Protein AF-A0A950PEU9-F1 (afdb_monomer_lite)

Radius of gyration: 14.57 Å; chains: 1; bounding box: 36×13×43 Å

Secondary structure (DSSP, 8-state):
--HHHHHHHHHHHHHHHHHHHHHHHHHHHHHH-TTTHHHHHHHHHHHHHHHHHHHHHTT-S--

Sequence (63 aa):
MTADDNGLRRSVAHTIAFMRMAAIELRRIAERDPDLAGELRRIAGQLELDADELERSAGLGSP

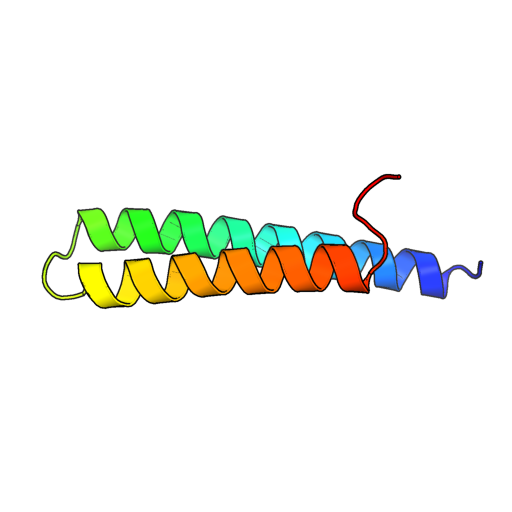pLDDT: mean 90.76, std 12.92, range [46.97, 98.75]

Foldseek 3Di:
DDPVLVVVLVVLVVLLVVLQVQLVVLCVVLVVDVVCVVVSNVSSVVSNVVSVVSCVVSVVDDD

Structure (mmCIF, N/CA/C/O backbone):
data_AF-A0A950PEU9-F1
#
_entry.id   AF-A0A950PEU9-F1
#
loop_
_atom_site.group_PDB
_atom_site.id
_atom_site.type_symbol
_atom_site.label_atom_id
_atom_site.label_alt_id
_atom_site.label_comp_id
_atom_site.label_asym_id
_atom_site.label_entity_id
_atom_site.label_seq_id
_atom_site.pdbx_PDB_ins_code
_atom_site.Cartn_x
_atom_site.Cartn_y
_atom_site.Cartn_z
_atom_site.occupancy
_atom_site.B_iso_or_equiv
_atom_site.auth_seq_id
_atom_site.auth_comp_id
_atom_site.auth_asym_id
_atom_site.auth_atom_id
_atom_site.pdbx_PDB_model_num
ATOM 1 N N . MET A 1 1 ? 17.033 1.718 -25.421 1.00 54.06 1 MET A N 1
ATOM 2 C CA . MET A 1 1 ? 15.906 2.128 -24.563 1.00 54.06 1 MET A CA 1
ATOM 3 C C . MET A 1 1 ? 14.953 2.934 -25.417 1.00 54.06 1 MET A C 1
ATOM 5 O O . MET A 1 1 ? 15.337 3.996 -25.897 1.00 54.06 1 MET A O 1
ATOM 9 N N . THR A 1 2 ? 13.792 2.364 -25.716 1.00 59.47 2 THR A N 1
ATOM 10 C CA . THR A 1 2 ? 12.775 2.954 -26.601 1.00 59.47 2 THR A CA 1
ATOM 11 C C . THR A 1 2 ? 11.830 3.850 -25.791 1.00 59.47 2 THR A C 1
ATOM 13 O O . THR A 1 2 ? 11.816 3.802 -24.562 1.00 59.47 2 THR A O 1
ATOM 16 N N . ALA A 1 3 ? 11.057 4.718 -26.453 1.00 64.62 3 ALA A N 1
ATOM 17 C CA . ALA A 1 3 ? 10.090 5.601 -25.785 1.00 64.62 3 ALA A CA 1
ATOM 18 C C . ALA A 1 3 ? 9.077 4.829 -24.909 1.00 64.62 3 ALA A C 1
ATOM 20 O O . ALA A 1 3 ? 8.639 5.342 -23.877 1.00 64.62 3 ALA A O 1
ATOM 21 N N . ASP A 1 4 ? 8.792 3.580 -25.279 1.00 72.06 4 ASP A N 1
ATOM 22 C CA . ASP A 1 4 ? 7.891 2.669 -24.572 1.00 72.06 4 ASP A CA 1
ATOM 23 C C . ASP A 1 4 ? 8.434 2.264 -23.188 1.00 72.06 4 ASP A C 1
ATOM 25 O O . ASP A 1 4 ? 7.681 2.265 -22.213 1.00 72.06 4 ASP A O 1
ATOM 29 N N . ASP A 1 5 ? 9.751 2.047 -23.057 1.00 77.00 5 ASP A N 1
ATOM 30 C CA . ASP A 1 5 ? 10.405 1.744 -21.770 1.00 77.00 5 ASP A CA 1
ATOM 31 C C . ASP A 1 5 ? 10.259 2.908 -20.777 1.00 77.00 5 ASP A C 1
ATOM 33 O O . ASP A 1 5 ? 10.055 2.715 -19.575 1.00 77.00 5 ASP A O 1
ATOM 37 N N . ASN A 1 6 ? 10.345 4.143 -21.278 1.00 81.56 6 ASN A N 1
ATOM 38 C CA . ASN A 1 6 ? 10.199 5.347 -20.460 1.00 81.56 6 ASN A CA 1
ATOM 39 C C . ASN A 1 6 ? 8.743 5.568 -20.024 1.00 81.56 6 ASN A C 1
ATOM 41 O O . ASN A 1 6 ? 8.499 6.005 -18.896 1.00 81.56 6 ASN A O 1
ATOM 45 N N . GLY A 1 7 ? 7.779 5.256 -20.896 1.00 87.56 7 GLY A N 1
ATOM 46 C CA . GLY A 1 7 ? 6.353 5.284 -20.566 1.00 87.56 7 GLY A CA 1
ATOM 47 C C . GLY A 1 7 ? 6.001 4.270 -19.478 1.00 87.56 7 GLY A C 1
ATOM 48 O O . GLY A 1 7 ? 5.358 4.627 -18.488 1.00 87.56 7 GLY A O 1
ATOM 49 N N . LEU A 1 8 ? 6.506 3.040 -19.611 1.00 88.25 8 LEU A N 1
ATOM 50 C CA . LEU A 1 8 ? 6.321 1.982 -18.621 1.00 88.25 8 LEU A CA 1
ATOM 51 C C . LEU A 1 8 ? 6.930 2.362 -17.267 1.00 88.25 8 LEU A C 1
ATOM 53 O O . LEU A 1 8 ? 6.239 2.307 -16.252 1.00 88.25 8 LEU A O 1
ATOM 57 N N . ARG A 1 9 ? 8.183 2.835 -17.243 1.00 89.94 9 ARG A N 1
ATOM 58 C CA . ARG A 1 9 ? 8.844 3.293 -16.007 1.00 89.94 9 ARG A CA 1
ATOM 59 C C . ARG A 1 9 ? 8.068 4.398 -15.298 1.00 89.94 9 ARG A C 1
ATOM 61 O O . ARG A 1 9 ? 7.915 4.353 -14.080 1.00 89.94 9 ARG A O 1
ATOM 68 N N . ARG A 1 10 ? 7.540 5.370 -16.049 1.00 91.81 10 ARG A N 1
ATOM 69 C CA . ARG A 1 10 ? 6.702 6.437 -15.484 1.00 91.81 10 ARG A CA 1
ATOM 70 C C . ARG A 1 10 ? 5.399 5.886 -14.906 1.00 91.81 10 ARG A C 1
ATOM 72 O O . ARG A 1 10 ? 5.013 6.292 -13.815 1.00 91.81 10 ARG A O 1
ATOM 79 N N . SER A 1 11 ? 4.741 4.968 -15.613 1.00 94.50 11 SER A N 1
ATOM 80 C CA . SER A 1 11 ? 3.522 4.325 -15.115 1.00 94.50 11 SER A CA 1
ATOM 81 C C . SER A 1 11 ? 3.786 3.584 -13.805 1.00 94.50 11 SER A C 1
ATOM 83 O O . SER A 1 11 ? 3.038 3.762 -12.850 1.00 94.50 11 SER A O 1
ATOM 85 N N . VAL A 1 12 ? 4.878 2.819 -13.733 1.00 95.50 12 VAL A N 1
ATOM 86 C CA . VAL A 1 12 ? 5.262 2.092 -12.519 1.00 95.50 12 VAL A CA 1
ATOM 87 C C . VAL A 1 12 ? 5.539 3.050 -11.357 1.00 95.50 12 VAL A C 1
ATOM 89 O O . VAL A 1 12 ? 5.018 2.844 -10.263 1.00 95.50 12 VAL A O 1
ATOM 92 N N . ALA A 1 13 ? 6.279 4.136 -11.592 1.00 95.06 13 ALA A N 1
ATOM 93 C CA . ALA A 1 13 ? 6.535 5.148 -10.568 1.00 95.06 13 ALA A CA 1
ATOM 94 C C . ALA A 1 13 ? 5.237 5.786 -10.031 1.00 95.06 13 ALA A C 1
ATOM 96 O O . ALA A 1 13 ? 5.099 5.991 -8.825 1.00 95.06 13 ALA A O 1
ATOM 97 N N . HIS A 1 14 ? 4.257 6.058 -10.901 1.00 97.31 14 HIS A N 1
ATOM 98 C CA . HIS A 1 14 ? 2.947 6.556 -10.471 1.00 97.31 14 HIS A CA 1
ATOM 99 C C . HIS A 1 14 ? 2.178 5.528 -9.636 1.00 97.31 14 HIS A C 1
ATOM 101 O O . HIS A 1 14 ? 1.575 5.897 -8.630 1.00 97.31 14 HIS A O 1
ATOM 107 N N . THR A 1 15 ? 2.215 4.248 -10.014 1.00 97.94 15 THR A N 1
ATOM 108 C CA . THR A 1 15 ? 1.579 3.174 -9.241 1.00 97.94 15 THR A CA 1
ATOM 109 C C . THR A 1 15 ? 2.201 3.047 -7.850 1.00 97.94 15 THR A C 1
ATOM 111 O O . THR A 1 15 ? 1.469 2.986 -6.866 1.00 97.94 15 THR A O 1
ATOM 114 N N . ILE A 1 16 ? 3.533 3.102 -7.739 1.00 98.25 16 ILE A N 1
ATOM 115 C CA . ILE A 1 16 ? 4.252 3.108 -6.451 1.00 98.25 16 ILE A CA 1
ATOM 116 C C . ILE A 1 16 ? 3.805 4.291 -5.585 1.00 98.25 16 ILE A C 1
ATOM 118 O O . ILE A 1 16 ? 3.447 4.115 -4.419 1.00 98.25 16 ILE A O 1
ATOM 122 N N . ALA A 1 17 ? 3.772 5.498 -6.158 1.00 98.00 17 ALA A N 1
ATOM 123 C CA . ALA A 1 17 ? 3.330 6.693 -5.444 1.00 98.00 17 ALA A CA 1
ATOM 124 C C . ALA A 1 17 ? 1.875 6.572 -4.965 1.00 98.00 17 ALA A C 1
ATOM 126 O O . ALA A 1 17 ? 1.565 6.929 -3.829 1.00 98.00 17 ALA A O 1
ATOM 127 N N . PHE A 1 18 ? 0.990 6.029 -5.804 1.00 98.44 18 PHE A N 1
ATOM 128 C CA . PHE A 1 18 ? -0.401 5.780 -5.444 1.00 98.44 18 PHE A CA 1
ATOM 129 C C . PHE A 1 18 ? -0.529 4.796 -4.275 1.00 98.44 18 PHE A C 1
ATOM 131 O O . PHE A 1 18 ? -1.237 5.099 -3.317 1.00 98.44 18 PHE A O 1
ATOM 138 N N . MET A 1 19 ? 0.182 3.664 -4.306 1.00 98.62 19 MET A N 1
ATOM 139 C CA . MET A 1 19 ? 0.153 2.676 -3.218 1.00 98.62 19 MET A CA 1
ATOM 140 C C . MET A 1 19 ? 0.624 3.280 -1.891 1.00 98.62 19 MET A C 1
ATOM 142 O O . MET A 1 19 ? -0.035 3.105 -0.866 1.00 98.62 19 MET A O 1
ATOM 146 N N . ARG A 1 20 ? 1.702 4.076 -1.917 1.00 98.62 20 ARG A N 1
ATOM 147 C CA . ARG A 1 20 ? 2.206 4.785 -0.730 1.00 98.62 20 ARG A CA 1
ATOM 148 C C . ARG A 1 20 ? 1.203 5.821 -0.203 1.00 98.62 20 ARG A C 1
ATOM 150 O O . ARG A 1 20 ? 0.984 5.895 1.004 1.00 98.62 20 ARG A O 1
ATOM 157 N N . MET A 1 21 ? 0.541 6.583 -1.078 1.00 98.75 21 MET A N 1
ATOM 158 C CA . MET A 1 21 ? -0.529 7.507 -0.666 1.00 98.75 21 MET A CA 1
ATOM 159 C C . MET A 1 21 ? -1.724 6.766 -0.056 1.00 98.75 21 MET A C 1
ATOM 161 O O . MET A 1 21 ? -2.216 7.163 0.998 1.00 98.75 21 MET A O 1
ATOM 165 N N . ALA A 1 22 ? -2.165 5.669 -0.673 1.00 98.62 22 ALA A N 1
ATOM 166 C CA . ALA A 1 22 ? -3.264 4.860 -0.159 1.00 98.62 22 ALA A CA 1
ATOM 167 C C . ALA A 1 22 ? -2.945 4.292 1.234 1.00 98.62 22 ALA A C 1
ATOM 169 O O . ALA A 1 22 ? -3.784 4.372 2.128 1.00 98.62 22 ALA A O 1
ATOM 170 N N . ALA A 1 23 ? -1.720 3.806 1.462 1.00 98.75 23 ALA A N 1
ATOM 171 C CA . ALA A 1 23 ? -1.277 3.351 2.779 1.00 98.75 23 ALA A CA 1
ATOM 172 C C . ALA A 1 23 ? -1.359 4.459 3.849 1.00 98.75 23 ALA A C 1
ATOM 174 O O . ALA A 1 23 ? -1.817 4.208 4.968 1.00 98.75 23 ALA A O 1
ATOM 175 N N . ILE A 1 24 ? -0.974 5.695 3.508 1.00 98.44 24 ILE A N 1
ATOM 176 C CA . ILE A 1 24 ? -1.092 6.856 4.405 1.00 98.44 24 ILE A CA 1
ATOM 177 C C . ILE A 1 24 ? -2.559 7.141 4.742 1.00 98.44 24 ILE A C 1
ATOM 179 O O . ILE A 1 24 ? -2.895 7.314 5.915 1.00 98.44 24 ILE A O 1
ATOM 183 N N . GLU A 1 25 ? -3.445 7.169 3.746 1.00 98.38 25 GLU A N 1
ATOM 184 C CA . GLU A 1 25 ? -4.864 7.445 3.989 1.00 98.38 25 GLU A CA 1
ATOM 185 C C . GLU A 1 25 ? -5.537 6.329 4.799 1.00 98.38 25 GLU A C 1
ATOM 187 O O . GLU A 1 25 ? -6.296 6.620 5.722 1.00 98.38 25 GLU A O 1
ATOM 192 N N . LEU A 1 26 ? -5.201 5.059 4.553 1.00 98.19 26 LEU A N 1
ATOM 193 C CA . LEU A 1 26 ? -5.695 3.938 5.361 1.00 98.19 26 LEU A CA 1
ATOM 194 C C . LEU A 1 26 ? -5.283 4.070 6.832 1.00 98.19 26 LEU A C 1
ATOM 196 O O . LEU A 1 26 ? -6.102 3.831 7.719 1.00 98.19 26 LEU A O 1
ATOM 200 N N . ARG A 1 27 ? -4.048 4.509 7.113 1.00 98.00 27 ARG A N 1
ATOM 201 C CA . ARG A 1 27 ? -3.596 4.786 8.489 1.00 98.00 27 ARG A CA 1
ATOM 202 C C . ARG A 1 27 ? -4.387 5.921 9.136 1.00 98.00 27 ARG A C 1
ATOM 204 O O . ARG A 1 27 ? -4.780 5.788 10.290 1.00 98.00 27 ARG A O 1
ATOM 211 N N . ARG A 1 28 ? -4.692 6.988 8.395 1.00 97.44 28 ARG A N 1
ATOM 212 C CA . ARG A 1 28 ? -5.529 8.098 8.891 1.00 97.44 28 ARG A CA 1
ATOM 213 C C . ARG A 1 28 ? -6.969 7.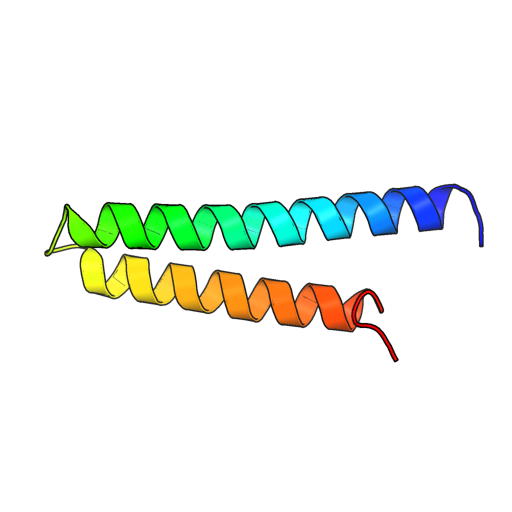673 9.166 1.00 97.44 28 ARG A C 1
ATOM 215 O O . ARG A 1 28 ? -7.576 8.157 10.115 1.00 97.44 28 ARG A O 1
ATOM 222 N N . ILE A 1 29 ? -7.530 6.777 8.354 1.00 97.00 29 ILE A N 1
ATOM 223 C CA . ILE A 1 29 ? -8.864 6.213 8.608 1.00 97.00 29 ILE A CA 1
ATOM 224 C C . ILE A 1 29 ? -8.819 5.320 9.855 1.00 97.00 29 ILE A C 1
ATOM 226 O O . ILE A 1 29 ? -9.682 5.446 10.720 1.00 97.00 29 ILE A O 1
ATOM 230 N N . ALA A 1 30 ? -7.771 4.506 10.008 1.00 96.88 30 ALA A N 1
ATOM 231 C CA . ALA A 1 30 ? -7.552 3.656 11.181 1.00 96.88 30 ALA A CA 1
ATOM 232 C C . ALA A 1 30 ? -7.409 4.436 12.502 1.00 96.88 30 ALA A C 1
ATOM 234 O O . ALA A 1 30 ? -7.594 3.869 13.574 1.00 96.88 30 ALA A O 1
ATOM 235 N N . GLU A 1 31 ? -7.046 5.719 12.458 1.00 95.81 31 GLU A N 1
ATOM 236 C CA . GLU A 1 31 ? -7.030 6.596 13.638 1.00 95.81 31 GLU A CA 1
ATOM 237 C C . GLU A 1 31 ? -8.435 7.052 14.057 1.00 95.81 31 GLU A C 1
ATOM 239 O O . GLU A 1 31 ? -8.641 7.415 15.214 1.00 95.81 31 GLU A O 1
ATOM 244 N N . ARG A 1 32 ? -9.398 7.046 13.128 1.00 94.69 32 ARG A N 1
ATOM 245 C CA . ARG A 1 32 ? -10.775 7.517 13.346 1.00 94.69 32 ARG A CA 1
ATOM 246 C C . ARG A 1 32 ? -11.745 6.388 13.675 1.00 94.69 32 ARG A C 1
ATOM 248 O O . ARG A 1 32 ? -12.720 6.639 14.376 1.00 94.69 32 ARG A O 1
ATOM 255 N N . ASP A 1 33 ? -11.481 5.186 13.168 1.00 92.31 33 ASP A N 1
ATOM 256 C CA . ASP A 1 33 ? -12.320 4.002 13.353 1.00 92.31 33 ASP A CA 1
ATOM 257 C C . ASP A 1 33 ? -11.520 2.871 14.037 1.00 92.31 33 ASP A C 1
ATOM 259 O O . ASP A 1 33 ? -10.738 2.178 13.375 1.00 92.31 33 ASP A O 1
ATOM 263 N N . PRO A 1 34 ? -11.678 2.691 15.365 1.00 87.12 34 PRO A N 1
ATOM 264 C CA . PRO A 1 34 ? -10.972 1.661 16.124 1.00 87.12 34 PRO A CA 1
ATOM 265 C C . PRO A 1 34 ? -11.340 0.233 15.713 1.00 87.12 34 PRO A C 1
ATOM 267 O O . PRO A 1 34 ? -10.491 -0.654 15.823 1.00 87.12 34 PRO A O 1
ATOM 270 N N . ASP A 1 35 ? -12.567 0.012 15.233 1.00 94.81 35 ASP A N 1
ATOM 271 C CA . ASP A 1 35 ? -13.077 -1.321 14.899 1.00 94.81 35 ASP A CA 1
ATOM 272 C C . ASP A 1 35 ? -12.387 -1.863 13.641 1.00 94.81 35 ASP A C 1
ATOM 274 O O . ASP A 1 35 ? -12.082 -3.054 13.546 1.00 94.81 35 ASP A O 1
ATOM 278 N N . LEU A 1 36 ? -12.054 -0.971 12.703 1.00 92.88 36 LEU A N 1
ATOM 279 C CA . LEU A 1 36 ? -11.343 -1.304 11.464 1.00 92.88 36 LEU A CA 1
ATOM 280 C C . LEU A 1 36 ? -9.828 -1.071 11.543 1.00 92.88 36 LEU A C 1
ATOM 282 O O . LEU A 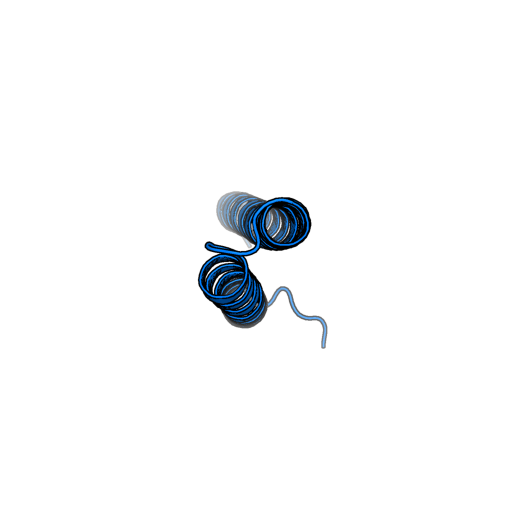1 36 ? -9.089 -1.451 10.630 1.00 92.88 36 LEU A O 1
ATOM 286 N N . ALA A 1 37 ? -9.325 -0.473 12.626 1.00 96.19 37 ALA A N 1
ATOM 287 C CA . ALA A 1 37 ? -7.944 -0.004 12.712 1.00 96.19 37 ALA A CA 1
ATOM 288 C C . ALA A 1 37 ? -6.900 -1.102 12.455 1.00 96.19 37 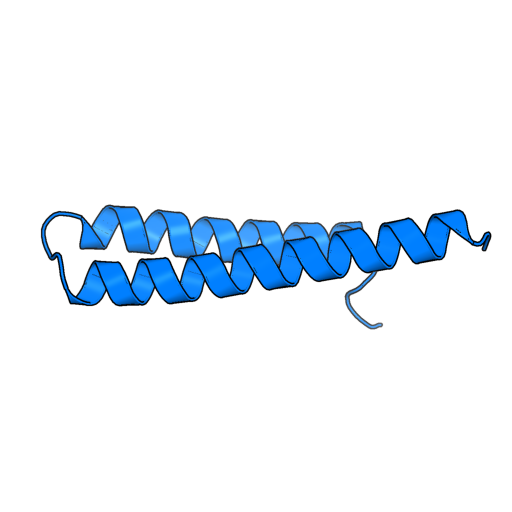ALA A C 1
ATOM 290 O O . ALA A 1 37 ? -5.893 -0.863 11.784 1.00 96.19 37 ALA A O 1
ATOM 291 N N . GLY A 1 38 ? -7.130 -2.309 12.980 1.00 96.81 38 GLY A N 1
ATOM 292 C CA . GLY A 1 38 ? -6.218 -3.441 12.804 1.00 96.81 38 GLY A CA 1
ATOM 293 C C . GLY A 1 38 ? -6.116 -3.905 11.349 1.00 96.81 38 GLY A C 1
ATOM 294 O O . GLY A 1 38 ? -5.015 -4.147 10.851 1.00 96.81 38 GLY A O 1
ATOM 295 N N . GLU A 1 39 ? -7.251 -3.991 10.654 1.00 97.88 39 GLU A N 1
ATOM 296 C CA . GLU A 1 39 ? -7.313 -4.396 9.248 1.00 97.88 39 GLU A CA 1
ATOM 297 C C . GLU A 1 39 ? -6.717 -3.321 8.335 1.00 97.88 39 GLU A C 1
ATOM 299 O O . GLU A 1 39 ? -5.836 -3.615 7.528 1.00 97.88 39 GLU A O 1
ATOM 304 N N . LEU A 1 40 ? -7.100 -2.058 8.530 1.00 98.25 40 LEU A N 1
ATOM 305 C CA . LEU A 1 40 ? -6.598 -0.933 7.739 1.00 98.25 40 LEU A CA 1
ATOM 306 C C . LEU A 1 40 ? -5.079 -0.765 7.871 1.00 98.25 40 LEU A C 1
ATOM 308 O O . LEU A 1 40 ? -4.393 -0.538 6.874 1.00 98.25 40 LEU A O 1
ATOM 312 N N . ARG A 1 41 ? -4.521 -0.941 9.079 1.00 98.25 41 ARG A N 1
ATOM 313 C CA . ARG A 1 41 ? -3.062 -0.929 9.292 1.00 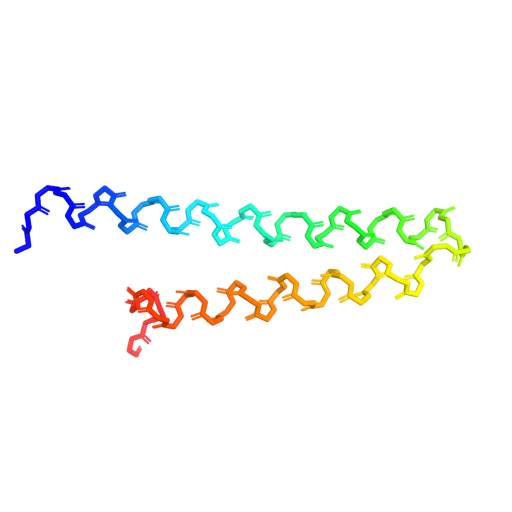98.25 41 ARG A CA 1
ATOM 314 C C . ARG A 1 41 ? -2.369 -2.095 8.595 1.00 98.25 41 ARG A C 1
ATOM 316 O O . ARG A 1 41 ? -1.281 -1.899 8.055 1.00 98.25 41 ARG A O 1
ATOM 323 N N . ARG A 1 42 ? -2.983 -3.284 8.584 1.00 98.44 42 ARG A N 1
ATOM 324 C CA . ARG A 1 42 ? -2.453 -4.451 7.865 1.00 98.44 42 ARG A CA 1
ATOM 325 C C . ARG A 1 42 ? -2.421 -4.197 6.358 1.00 98.44 42 ARG A C 1
ATOM 327 O O . ARG A 1 42 ? -1.382 -4.413 5.745 1.00 98.44 42 ARG A O 1
ATOM 334 N N . ILE A 1 43 ? -3.519 -3.706 5.781 1.00 98.50 43 ILE A N 1
ATOM 335 C CA . ILE A 1 43 ? -3.604 -3.394 4.345 1.00 98.50 43 ILE A CA 1
ATOM 336 C C . ILE A 1 43 ? -2.592 -2.304 3.977 1.00 98.50 43 ILE A C 1
ATOM 338 O O . ILE A 1 43 ? -1.870 -2.449 2.996 1.00 98.50 43 ILE A O 1
ATOM 342 N N . ALA A 1 44 ? -2.477 -1.249 4.789 1.00 98.69 44 ALA A N 1
ATOM 343 C CA . ALA A 1 44 ? -1.482 -0.199 4.581 1.00 98.69 44 ALA A CA 1
ATOM 344 C C . ALA A 1 44 ? -0.045 -0.747 4.581 1.00 98.69 44 ALA A C 1
ATOM 346 O O . ALA A 1 44 ? 0.750 -0.369 3.728 1.00 98.69 44 ALA A O 1
ATOM 347 N N . GLY A 1 45 ? 0.280 -1.649 5.513 1.00 98.62 45 GLY A N 1
ATOM 348 C CA . GLY A 1 45 ? 1.586 -2.310 5.545 1.00 98.62 45 GLY A CA 1
ATOM 349 C C . GLY A 1 45 ? 1.841 -3.175 4.310 1.00 98.62 45 GLY A C 1
ATOM 350 O O . GLY A 1 45 ? 2.937 -3.138 3.762 1.00 98.62 45 GLY A O 1
ATOM 351 N N . GLN A 1 46 ? 0.829 -3.903 3.828 1.00 98.75 46 GLN A N 1
ATOM 352 C CA . GLN A 1 46 ? 0.964 -4.701 2.608 1.00 98.75 46 GLN A CA 1
ATOM 353 C C . GLN A 1 46 ? 1.200 -3.821 1.373 1.00 98.75 46 GLN A C 1
ATOM 355 O O . GLN A 1 46 ? 2.093 -4.113 0.590 1.00 98.75 46 GLN A O 1
ATOM 360 N N . LEU A 1 47 ? 0.476 -2.704 1.238 1.00 98.62 47 LEU A N 1
ATOM 361 C CA . LEU A 1 47 ? 0.670 -1.762 0.129 1.00 98.62 47 LEU A CA 1
ATOM 362 C C . LEU A 1 47 ? 2.084 -1.171 0.083 1.00 98.62 47 LEU A C 1
ATOM 364 O O . LEU A 1 47 ? 2.612 -0.942 -1.001 1.00 98.62 47 LEU A O 1
ATOM 368 N N . GLU A 1 48 ? 2.700 -0.909 1.238 1.00 98.62 48 GLU A N 1
ATOM 369 C CA . GLU A 1 48 ? 4.094 -0.452 1.298 1.00 98.62 48 GLU A CA 1
ATOM 370 C C . GLU A 1 48 ? 5.067 -1.549 0.844 1.00 98.62 48 GLU A C 1
ATOM 372 O O . GLU A 1 48 ? 5.952 -1.274 0.037 1.00 98.62 48 GLU A O 1
ATOM 377 N N . LEU A 1 49 ? 4.867 -2.796 1.289 1.00 98.44 49 LEU A N 1
ATOM 378 C CA . LEU A 1 49 ? 5.689 -3.934 0.863 1.00 98.44 49 LEU A CA 1
ATOM 379 C C . LEU A 1 49 ? 5.582 -4.189 -0.645 1.00 98.44 49 LEU A C 1
ATOM 381 O O . LEU A 1 49 ? 6.605 -4.368 -1.308 1.00 98.44 49 LEU A O 1
ATOM 385 N N . ASP A 1 50 ? 4.365 -4.153 -1.186 1.00 98.38 50 ASP A N 1
ATOM 386 C CA . ASP A 1 50 ? 4.105 -4.333 -2.615 1.00 98.38 50 ASP A CA 1
ATOM 387 C C . ASP A 1 50 ? 4.724 -3.185 -3.432 1.00 98.38 50 ASP A C 1
ATOM 389 O O . ASP A 1 50 ? 5.270 -3.400 -4.516 1.00 98.38 50 ASP A O 1
ATOM 393 N N . ALA A 1 51 ? 4.698 -1.956 -2.901 1.00 97.88 51 ALA A N 1
ATOM 394 C CA . ALA A 1 51 ? 5.351 -0.805 -3.515 1.00 97.88 51 ALA A CA 1
ATOM 395 C C . ALA A 1 51 ? 6.873 -0.957 -3.572 1.00 97.88 51 ALA A C 1
ATOM 397 O O . ALA A 1 51 ? 7.469 -0.685 -4.617 1.00 97.88 51 ALA A O 1
ATOM 398 N N . ASP A 1 52 ? 7.492 -1.428 -2.493 1.00 97.25 52 ASP A N 1
ATOM 399 C CA . ASP A 1 52 ? 8.933 -1.671 -2.440 1.00 97.25 52 ASP A CA 1
ATOM 400 C C . ASP A 1 52 ? 9.344 -2.845 -3.346 1.00 97.25 52 ASP A C 1
ATOM 402 O O . ASP A 1 52 ? 10.388 -2.812 -4.002 1.00 97.25 52 ASP A O 1
ATOM 406 N N . GLU A 1 53 ? 8.524 -3.895 -3.435 1.00 97.06 53 GLU A N 1
ATOM 407 C CA . GLU A 1 53 ? 8.734 -4.992 -4.382 1.00 97.06 53 GLU A CA 1
ATOM 408 C C . GLU A 1 53 ? 8.630 -4.527 -5.836 1.00 97.06 53 GLU A C 1
ATOM 410 O O . GLU A 1 53 ? 9.478 -4.891 -6.660 1.00 97.06 53 GLU A O 1
ATOM 415 N N . LEU A 1 54 ? 7.643 -3.689 -6.149 1.00 95.44 54 LEU A N 1
ATOM 416 C CA . LEU A 1 54 ? 7.468 -3.131 -7.483 1.00 95.44 54 LEU A CA 1
ATOM 417 C C . LEU A 1 54 ? 8.627 -2.192 -7.860 1.00 95.44 54 LEU A C 1
ATOM 419 O O . LEU A 1 54 ? 9.127 -2.257 -8.984 1.00 95.44 54 LEU A O 1
ATOM 423 N N . GLU A 1 55 ? 9.103 -1.371 -6.921 1.00 94.75 55 GLU A N 1
ATOM 424 C CA . GLU A 1 55 ? 10.270 -0.494 -7.093 1.00 94.75 55 GLU A CA 1
ATOM 425 C C . GLU A 1 55 ? 11.545 -1.292 -7.414 1.00 94.75 55 GLU A C 1
ATOM 427 O O . GLU A 1 55 ? 12.275 -0.950 -8.354 1.00 94.75 55 GLU A O 1
ATOM 432 N N . ARG A 1 56 ? 11.778 -2.400 -6.693 1.00 93.12 56 ARG A N 1
ATOM 433 C CA . ARG A 1 56 ? 12.895 -3.325 -6.952 1.00 93.12 56 ARG A CA 1
ATOM 434 C C . ARG A 1 56 ? 12.767 -4.010 -8.307 1.00 93.12 56 ARG A C 1
ATOM 436 O O . ARG A 1 56 ? 13.717 -4.003 -9.087 1.00 93.12 56 ARG A O 1
ATOM 443 N N . SER A 1 57 ? 11.592 -4.559 -8.603 1.00 90.62 57 SER A N 1
ATOM 444 C CA . SER A 1 57 ? 11.315 -5.285 -9.850 1.00 90.62 57 SER A CA 1
ATOM 445 C C . SER A 1 57 ? 11.464 -4.402 -11.090 1.00 90.62 57 SER A C 1
ATOM 447 O O . SER A 1 57 ? 11.887 -4.870 -12.144 1.00 90.62 57 SER A O 1
ATOM 449 N N . ALA A 1 58 ? 11.159 -3.110 -10.966 1.00 87.19 58 ALA A N 1
ATOM 450 C CA . ALA A 1 58 ? 11.287 -2.140 -12.048 1.00 87.19 58 ALA A CA 1
ATOM 451 C C . ALA A 1 58 ? 12.706 -1.562 -12.215 1.00 87.19 58 ALA A C 1
ATOM 453 O O . ALA A 1 58 ? 12.940 -0.774 -13.139 1.00 87.19 58 ALA A O 1
ATOM 454 N N . GLY A 1 59 ? 13.646 -1.920 -11.331 1.00 82.25 59 GLY A N 1
ATOM 455 C CA . GLY A 1 59 ? 14.990 -1.339 -11.302 1.00 82.25 59 GLY A CA 1
ATOM 456 C C . GLY A 1 59 ? 14.972 0.171 -11.047 1.00 82.25 59 GLY A C 1
ATOM 457 O O . GLY A 1 59 ? 15.794 0.895 -11.607 1.00 82.25 59 GLY A O 1
ATOM 458 N N . LEU A 1 60 ? 13.982 0.647 -10.282 1.00 74.06 60 LEU A N 1
ATOM 459 C CA . LEU A 1 60 ? 13.834 2.053 -9.893 1.00 74.06 60 LEU A CA 1
ATOM 460 C C . LEU A 1 60 ? 14.527 2.362 -8.557 1.00 74.06 60 LEU A C 1
ATOM 462 O O . LEU A 1 60 ? 14.767 3.530 -8.261 1.00 74.06 60 LEU A O 1
ATOM 466 N N . GLY A 1 61 ? 14.898 1.335 -7.784 1.00 60.34 61 GLY A N 1
ATOM 467 C CA . GLY A 1 61 ? 15.841 1.478 -6.677 1.00 60.34 61 GLY A CA 1
ATOM 468 C C . GLY A 1 61 ? 17.245 1.771 -7.212 1.00 60.34 61 GLY A C 1
ATOM 469 O O . GLY A 1 61 ? 17.745 1.023 -8.053 1.00 60.34 61 GLY A O 1
ATOM 470 N N . SER A 1 62 ? 17.856 2.872 -6.765 1.00 50.09 62 SER A N 1
ATOM 471 C CA . SER A 1 62 ? 19.228 3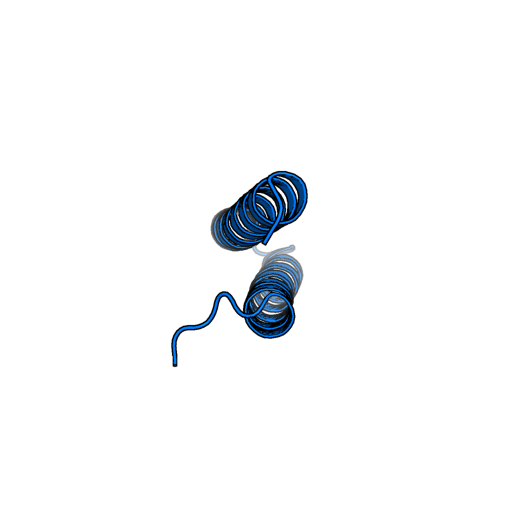.254 -7.138 1.00 50.09 62 SER A CA 1
ATOM 472 C C . SER A 1 62 ? 20.252 2.128 -6.901 1.00 50.09 62 SER A C 1
ATOM 474 O O . SER A 1 62 ? 20.039 1.306 -6.006 1.00 50.09 62 SER A O 1
ATOM 476 N N . PRO A 1 63 ? 21.378 2.113 -7.648 1.00 46.97 63 PRO A N 1
ATOM 477 C CA . PRO A 1 63 ? 22.597 1.419 -7.222 1.00 46.97 63 PRO A CA 1
ATOM 478 C C . PRO A 1 63 ? 23.163 1.979 -5.908 1.00 46.97 63 PRO A C 1
ATOM 480 O O . PRO A 1 63 ? 22.893 3.164 -5.594 1.00 46.97 63 PRO A O 1
#